Protein AF-A0AAU4ZK84-F1 (afdb_monomer_lite)

pLDDT: mean 88.22, std 8.51, range [48.72, 95.19]

Foldseek 3Di:
DDPVVVLCVLLLQWDDDDVPDIDGLLCPDDDPDPVVSVVSVVPDDLQSDCPNPCSVVSSVVSVVVVVVVVVVVVVVVVVVVVVVVVVVVVVVVVVVVPD

Structure (mmCIF, N/CA/C/O backbone):
data_AF-A0AAU4ZK84-F1
#
_entry.id   AF-A0AAU4ZK84-F1
#
loop_
_atom_site.group_PDB
_atom_site.id
_atom_site.type_symbol
_atom_site.label_atom_id
_atom_site.label_alt_id
_atom_site.label_comp_id
_atom_site.label_asym_id
_atom_site.label_entity_id
_atom_site.label_seq_id
_atom_site.pdbx_PDB_ins_code
_atom_site.Cartn_x
_atom_site.Cartn_y
_atom_site.Cartn_z
_atom_site.occupancy
_atom_site.B_iso_or_equiv
_atom_site.auth_seq_id
_atom_site.auth_comp_id
_atom_site.auth_asym_id
_atom_site.auth_atom_id
_atom_site.pdbx_PDB_model_num
ATOM 1 N N . MET A 1 1 ? -4.608 -6.663 -8.542 1.00 61.84 1 MET A N 1
ATOM 2 C CA . MET A 1 1 ? -4.863 -5.594 -7.552 1.00 61.84 1 MET A CA 1
ATOM 3 C C . MET A 1 1 ? -4.608 -4.280 -8.257 1.00 61.84 1 MET A C 1
ATOM 5 O O . MET A 1 1 ? -3.491 -4.082 -8.717 1.00 61.84 1 MET A O 1
ATOM 9 N N . ASN A 1 2 ? -5.643 -3.461 -8.441 1.00 80.69 2 ASN A N 1
ATOM 10 C CA . ASN A 1 2 ? -5.545 -2.226 -9.224 1.00 80.69 2 ASN A CA 1
ATOM 11 C C . ASN A 1 2 ? -4.918 -1.094 -8.396 1.00 80.69 2 ASN A C 1
ATOM 13 O O . ASN A 1 2 ? -4.916 -1.152 -7.166 1.00 80.69 2 ASN A O 1
ATOM 17 N N . ALA A 1 3 ? -4.403 -0.062 -9.072 1.00 81.62 3 ALA A N 1
ATOM 18 C CA . ALA A 1 3 ? -3.689 1.053 -8.443 1.00 81.62 3 ALA A CA 1
ATOM 19 C C . ALA A 1 3 ? -4.501 1.745 -7.330 1.00 81.62 3 ALA A C 1
ATOM 21 O O . ALA A 1 3 ? -3.960 2.030 -6.266 1.00 81.62 3 ALA A O 1
ATOM 22 N N . ALA A 1 4 ? -5.811 1.923 -7.528 1.00 84.81 4 ALA A N 1
ATOM 23 C CA . ALA A 1 4 ? -6.697 2.499 -6.515 1.00 84.81 4 ALA A CA 1
ATOM 24 C C . ALA A 1 4 ? -6.746 1.663 -5.223 1.00 84.81 4 ALA A C 1
ATOM 26 O O . ALA A 1 4 ? -6.591 2.201 -4.131 1.00 84.81 4 ALA A O 1
ATOM 27 N N . LEU A 1 5 ? -6.872 0.335 -5.333 1.00 87.62 5 LEU A N 1
ATOM 28 C CA . LEU A 1 5 ? -6.915 -0.556 -4.168 1.00 87.62 5 LEU A CA 1
ATOM 29 C C . LEU A 1 5 ? -5.577 -0.580 -3.419 1.00 87.62 5 LEU A C 1
ATOM 31 O O . LEU A 1 5 ? -5.545 -0.717 -2.200 1.00 87.62 5 LEU A O 1
ATOM 35 N N . ARG A 1 6 ? -4.468 -0.403 -4.144 1.00 89.69 6 ARG A N 1
ATOM 36 C CA . ARG A 1 6 ? -3.143 -0.263 -3.538 1.00 89.69 6 ARG A CA 1
ATOM 37 C C . ARG A 1 6 ? -3.024 1.020 -2.717 1.00 89.69 6 ARG A C 1
ATOM 39 O O . ARG A 1 6 ? -2.450 0.972 -1.637 1.00 89.69 6 ARG A O 1
ATOM 46 N N . ASN A 1 7 ? -3.599 2.131 -3.174 1.00 89.69 7 ASN A N 1
ATOM 47 C CA . ASN A 1 7 ? -3.610 3.375 -2.397 1.00 89.69 7 ASN A CA 1
ATOM 48 C C . ASN A 1 7 ? -4.400 3.218 -1.090 1.00 89.69 7 ASN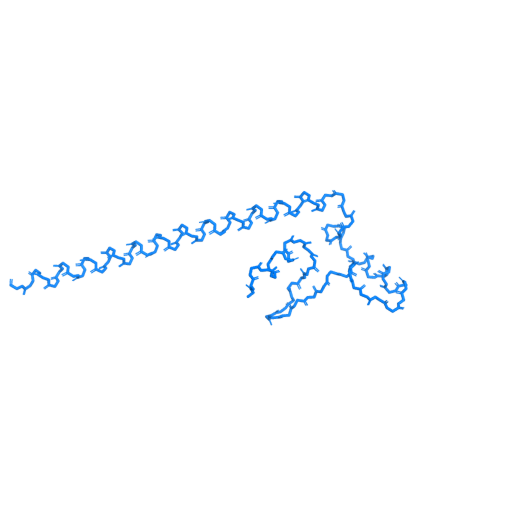 A C 1
ATOM 50 O O . ASN A 1 7 ? -3.932 3.652 -0.040 1.00 89.69 7 ASN A O 1
ATOM 54 N N . LEU A 1 8 ? -5.547 2.530 -1.132 1.00 91.25 8 LEU A N 1
ATOM 55 C CA . LEU A 1 8 ? -6.336 2.226 0.068 1.00 91.25 8 LEU A CA 1
ATOM 56 C C . LEU A 1 8 ? -5.576 1.321 1.053 1.00 91.25 8 LEU A C 1
ATOM 58 O O . LEU A 1 8 ? -5.684 1.498 2.266 1.00 91.25 8 LEU A O 1
ATOM 62 N N . GLU A 1 9 ? -4.790 0.370 0.544 1.00 91.50 9 GLU A N 1
ATOM 63 C CA . GLU A 1 9 ? -3.932 -0.492 1.365 1.00 91.50 9 GLU A CA 1
ATOM 64 C C . GLU A 1 9 ? -2.784 0.295 2.017 1.00 91.50 9 GLU A C 1
ATOM 66 O O . GLU A 1 9 ? -2.527 0.134 3.208 1.00 91.50 9 GLU A O 1
ATOM 71 N N . LEU A 1 10 ? -2.122 1.189 1.271 1.00 92.06 10 LEU A N 1
ATOM 72 C CA . LEU A 1 10 ? -1.066 2.060 1.807 1.00 92.06 10 LEU A CA 1
ATOM 73 C C . LEU A 1 10 ? -1.598 2.992 2.901 1.00 92.06 10 LEU A C 1
ATOM 75 O O . LEU A 1 10 ? -0.914 3.231 3.895 1.00 92.06 10 LEU A O 1
ATOM 79 N N . ALA A 1 11 ? -2.836 3.463 2.748 1.00 92.69 11 ALA A N 1
ATOM 80 C CA . ALA A 1 11 ? -3.558 4.228 3.758 1.00 92.69 11 ALA A CA 1
ATOM 81 C C . ALA A 1 11 ? -4.087 3.365 4.922 1.00 92.69 11 ALA A C 1
ATOM 83 O O . ALA A 1 11 ? -4.765 3.875 5.801 1.00 92.69 11 ALA A O 1
ATOM 84 N N . LYS A 1 12 ? -3.808 2.054 4.966 1.00 91.81 12 LYS A N 1
ATOM 85 C CA . LYS A 1 12 ? -4.317 1.124 5.994 1.00 91.81 12 LYS A CA 1
ATOM 86 C C . LYS A 1 12 ? -5.849 1.108 6.116 1.00 91.81 12 LYS A C 1
ATOM 88 O O . LYS A 1 12 ? -6.369 0.645 7.129 1.00 91.81 12 LYS A O 1
ATOM 93 N N . LEU A 1 13 ? -6.576 1.584 5.104 1.00 92.00 13 LEU A N 1
ATOM 94 C CA . LEU A 1 13 ? -8.044 1.603 5.083 1.00 92.00 13 LEU A CA 1
ATOM 95 C C . LEU A 1 13 ? -8.605 0.228 4.738 1.00 92.00 13 LEU A C 1
ATOM 97 O O . LEU A 1 13 ? -9.700 -0.131 5.162 1.00 92.00 13 LEU A O 1
ATOM 101 N N . VAL A 1 14 ? -7.834 -0.550 3.982 1.00 91.19 14 VAL A N 1
ATOM 102 C CA . VAL A 1 14 ? -8.126 -1.946 3.680 1.00 91.19 14 VAL A CA 1
ATOM 103 C C . VAL A 1 14 ? -6.885 -2.796 3.903 1.00 91.19 14 VAL A C 1
ATOM 105 O O . VAL A 1 14 ? -5.756 -2.345 3.716 1.00 91.19 14 VAL A O 1
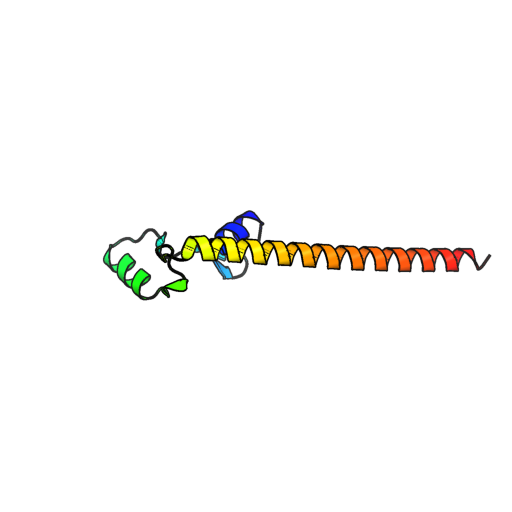ATOM 108 N N . LYS A 1 15 ? -7.091 -4.060 4.256 1.00 88.69 15 LYS A N 1
ATOM 109 C CA . LYS A 1 15 ? -6.054 -5.084 4.326 1.00 88.69 15 LYS A CA 1
ATOM 110 C C . LYS A 1 15 ? -6.368 -6.167 3.307 1.00 88.69 15 LYS A C 1
ATOM 112 O O . LYS A 1 15 ? -7.475 -6.704 3.279 1.00 88.69 15 LYS A O 1
ATOM 117 N N . LYS A 1 16 ? -5.397 -6.520 2.470 1.00 87.25 16 LYS A N 1
ATOM 118 C CA . LYS A 1 16 ? -5.531 -7.682 1.591 1.00 87.25 16 LYS A CA 1
ATOM 119 C C . LYS A 1 16 ? -5.486 -8.960 2.436 1.00 87.25 16 LYS A C 1
ATOM 121 O O . LYS A 1 16 ? -4.521 -9.176 3.164 1.00 87.25 16 LYS A O 1
ATOM 126 N N . VAL A 1 17 ? -6.517 -9.798 2.330 1.00 86.94 17 VAL A N 1
ATOM 127 C CA . VAL A 1 17 ? -6.599 -11.079 3.057 1.00 86.94 17 VAL A CA 1
ATOM 128 C C . VAL A 1 17 ? -6.209 -12.232 2.137 1.00 86.94 17 VAL A C 1
ATOM 130 O O . VAL A 1 17 ? -5.312 -13.006 2.446 1.00 86.94 17 VAL A O 1
ATOM 133 N N . ARG A 1 18 ? -6.848 -12.318 0.966 1.00 85.44 18 ARG A N 1
ATOM 134 C CA . ARG A 1 18 ? -6.585 -13.345 -0.056 1.00 85.44 18 ARG A CA 1
ATOM 135 C C . ARG A 1 18 ? -6.796 -12.775 -1.455 1.00 85.44 18 ARG A C 1
ATOM 137 O O . ARG A 1 18 ? -7.218 -11.630 -1.603 1.00 85.44 18 ARG A O 1
ATOM 144 N N . ASN A 1 19 ? -6.471 -13.542 -2.494 1.00 79.69 19 ASN A N 1
ATOM 145 C CA . ASN A 1 19 ? -6.609 -13.103 -3.886 1.00 79.69 19 ASN A CA 1
ATOM 146 C C . ASN A 1 19 ? -8.014 -12.547 -4.170 1.00 79.69 19 ASN A C 1
ATOM 148 O O . ASN A 1 19 ? -8.997 -13.273 -4.112 1.00 79.69 19 ASN A O 1
ATOM 152 N N . GLY A 1 20 ? -8.084 -11.239 -4.440 1.00 78.38 20 GLY A N 1
ATOM 153 C CA . GLY A 1 20 ? -9.328 -10.519 -4.729 1.00 78.38 20 GLY A CA 1
ATOM 154 C C . GLY A 1 20 ? -10.147 -10.081 -3.511 1.00 78.38 20 GLY A C 1
ATOM 155 O O . GLY A 1 20 ? -11.068 -9.295 -3.683 1.00 78.38 20 GLY A O 1
ATOM 156 N N . VAL A 1 21 ? -9.806 -10.517 -2.293 1.00 86.19 21 VAL A N 1
ATOM 157 C CA . VAL A 1 21 ? -10.558 -10.174 -1.077 1.00 86.19 21 VAL A CA 1
ATOM 158 C C . VAL A 1 21 ? -9.757 -9.225 -0.197 1.00 86.19 21 VAL A C 1
ATOM 160 O O . VAL A 1 21 ? -8.674 -9.557 0.303 1.00 86.19 21 VAL A O 1
ATOM 163 N N . CYS A 1 22 ? -10.337 -8.051 0.014 1.00 88.19 22 CYS A N 1
ATOM 164 C CA . CYS A 1 22 ? -9.862 -7.044 0.945 1.00 88.19 22 CYS A CA 1
ATOM 165 C C . CYS A 1 22 ? -10.853 -6.912 2.099 1.00 88.19 22 CYS A C 1
ATOM 167 O O . CYS A 1 22 ? -12.061 -6.920 1.888 1.00 88.19 22 CYS A O 1
ATOM 169 N N . GLN A 1 23 ? -10.322 -6.778 3.307 1.00 90.00 23 GLN A N 1
ATOM 170 C CA . GLN A 1 23 ? -11.087 -6.482 4.509 1.00 90.00 23 GLN A CA 1
ATOM 171 C C . GLN A 1 23 ? -10.913 -5.002 4.845 1.00 90.00 23 GLN A C 1
ATOM 173 O O . GLN A 1 23 ? -9.803 -4.479 4.745 1.00 90.00 23 GLN A O 1
ATOM 178 N N . ILE A 1 24 ? -11.994 -4.330 5.226 1.00 91.56 24 ILE A N 1
ATOM 179 C CA . ILE A 1 24 ? -11.958 -2.931 5.669 1.00 91.56 24 ILE A CA 1
ATOM 180 C C . ILE A 1 24 ? -11.249 -2.855 7.029 1.00 91.56 24 ILE A C 1
ATOM 182 O O . ILE A 1 24 ? -11.298 -3.802 7.817 1.00 91.56 24 ILE A O 1
ATOM 186 N N . ASN A 1 25 ? -10.561 -1.745 7.298 1.00 90.75 25 ASN A N 1
ATOM 187 C CA . ASN A 1 25 ? -10.000 -1.474 8.615 1.00 90.75 25 ASN A CA 1
ATOM 188 C C . ASN A 1 25 ? -11.118 -1.559 9.666 1.00 90.75 25 ASN A C 1
ATOM 190 O O . ASN A 1 25 ? -12.141 -0.895 9.496 1.00 90.75 25 ASN A O 1
ATOM 194 N N . PRO A 1 26 ? -10.943 -2.316 10.760 1.00 90.56 26 PRO A N 1
ATOM 195 C CA . PRO A 1 26 ? -12.013 -2.456 11.731 1.00 90.56 26 PRO A CA 1
ATOM 196 C C . PRO A 1 26 ? -12.432 -1.129 12.386 1.00 90.56 26 PRO A C 1
ATOM 198 O O . PRO A 1 26 ? -13.567 -1.014 12.818 1.00 90.56 26 PRO A O 1
ATOM 201 N N . MET A 1 27 ? -11.591 -0.090 12.400 1.00 91.44 27 MET A N 1
ATOM 202 C CA . MET A 1 27 ? -11.990 1.247 12.873 1.00 91.44 27 MET A CA 1
ATOM 203 C C . MET A 1 27 ? -12.997 1.966 11.957 1.00 91.44 27 MET A C 1
ATOM 205 O O . MET A 1 27 ? -13.534 2.997 12.341 1.00 91.44 27 MET A O 1
ATOM 209 N N . LEU A 1 28 ? -13.225 1.454 10.745 1.00 90.25 28 LEU A N 1
ATOM 210 C CA . LEU A 1 28 ? -14.173 1.987 9.758 1.00 90.25 28 LEU A CA 1
ATOM 211 C C . LEU A 1 28 ? -15.368 1.050 9.535 1.00 90.25 28 LEU A C 1
ATOM 213 O O . LEU A 1 28 ? -16.223 1.335 8.697 1.00 90.25 28 LEU A O 1
ATOM 217 N N . ALA A 1 29 ? -15.395 -0.101 10.207 1.00 89.62 29 ALA A N 1
ATOM 218 C CA . ALA A 1 29 ? -16.464 -1.072 10.045 1.00 89.62 29 ALA A CA 1
ATOM 219 C C . ALA A 1 29 ? -17.750 -0.577 10.724 1.00 89.62 29 ALA A C 1
ATOM 221 O O . ALA A 1 29 ? -17.709 0.057 11.776 1.00 89.62 29 ALA A O 1
ATOM 222 N N . GLY A 1 30 ? -18.897 -0.889 10.119 1.00 89.31 30 GLY A N 1
ATOM 223 C CA . GLY A 1 30 ? -20.192 -0.708 10.767 1.00 89.31 30 GLY A CA 1
ATOM 224 C C . GLY A 1 30 ? -20.423 -1.845 11.755 1.00 89.31 30 GLY A C 1
ATOM 225 O O . GLY A 1 30 ? -20.600 -2.986 11.329 1.00 89.31 30 GLY A O 1
ATOM 226 N N . TYR A 1 31 ? -20.398 -1.541 13.049 1.00 91.88 31 TYR A N 1
ATOM 227 C CA . TYR A 1 31 ? -20.747 -2.491 14.106 1.00 91.88 31 TYR A CA 1
ATOM 228 C C . TYR A 1 31 ? -22.209 -2.337 14.501 1.00 91.88 31 TYR A C 1
ATOM 230 O O . TYR A 1 31 ? -22.765 -1.240 14.447 1.00 91.88 31 TYR A O 1
ATOM 238 N N . THR A 1 32 ? -22.817 -3.442 14.924 1.00 92.06 32 THR A N 1
ATOM 239 C CA . THR A 1 32 ? -24.197 -3.462 15.420 1.00 92.06 32 THR A CA 1
ATOM 240 C C . THR A 1 32 ? -24.297 -2.859 16.819 1.00 92.06 32 THR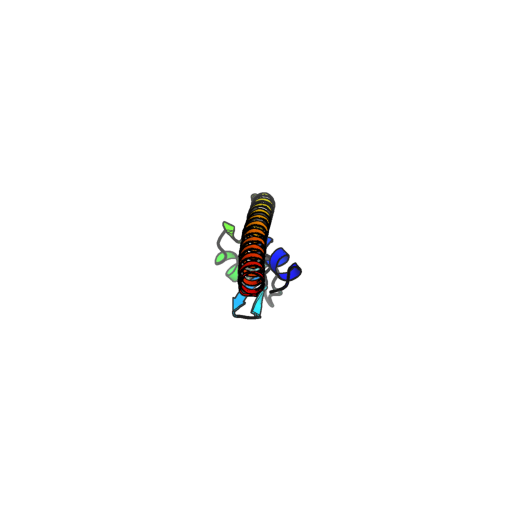 A C 1
ATOM 242 O O . THR A 1 32 ? -25.320 -2.269 17.157 1.00 92.06 32 THR A O 1
ATOM 245 N N . THR A 1 33 ? -23.237 -2.988 17.625 1.00 93.81 33 THR A N 1
ATOM 246 C CA . THR A 1 33 ? -23.175 -2.481 18.998 1.00 93.81 33 THR A CA 1
ATOM 247 C C . THR A 1 33 ? -21.872 -1.712 19.257 1.00 93.81 33 THR A C 1
ATOM 249 O O . THR A 1 33 ? -20.846 -1.983 18.619 1.00 93.81 33 THR A O 1
ATOM 252 N N . PRO A 1 34 ? -21.878 -0.743 20.190 1.00 91.06 34 PRO A N 1
ATOM 253 C CA . PRO A 1 34 ? -20.658 -0.069 20.635 1.00 91.06 34 PRO A CA 1
ATOM 254 C C . PRO A 1 34 ? -19.627 -1.023 21.257 1.00 91.06 34 PRO A C 1
ATOM 256 O O . PRO A 1 34 ? -18.426 -0.848 21.057 1.00 91.06 34 PRO A O 1
ATOM 259 N N . GLU A 1 35 ? -20.076 -2.056 21.971 1.00 93.75 35 GLU A N 1
ATOM 260 C CA . GLU A 1 35 ? -19.209 -3.020 22.655 1.00 93.75 35 GLU A CA 1
ATOM 261 C C . GLU A 1 35 ? -18.370 -3.829 21.659 1.00 93.75 35 GLU A C 1
ATOM 263 O O . GLU A 1 35 ? -17.174 -4.043 21.882 1.00 93.75 35 GLU A O 1
ATOM 268 N N . ASP A 1 36 ? -18.965 -4.218 20.526 1.00 91.75 36 ASP A N 1
ATOM 269 C CA . ASP A 1 36 ? -18.261 -4.917 19.448 1.00 91.75 36 ASP A CA 1
ATOM 270 C C . ASP A 1 36 ? -17.195 -4.018 18.809 1.00 91.75 36 ASP A C 1
ATOM 272 O O . ASP A 1 36 ? -16.083 -4.471 18.499 1.00 91.75 36 ASP A O 1
ATOM 276 N N . ALA A 1 37 ? -17.501 -2.726 18.655 1.00 89.62 37 ALA A N 1
ATOM 277 C CA . ALA A 1 37 ? -16.549 -1.744 18.151 1.00 89.62 37 ALA A CA 1
ATOM 278 C C . ALA A 1 37 ? -15.351 -1.601 19.104 1.00 89.62 37 ALA A C 1
ATOM 280 O O . ALA A 1 37 ? -14.197 -1.675 18.673 1.00 89.62 37 ALA A O 1
ATOM 281 N N . GLU A 1 38 ? -15.602 -1.466 20.408 1.00 91.44 38 GLU A N 1
ATOM 282 C CA . GLU A 1 38 ? -14.547 -1.366 21.417 1.00 91.44 38 GLU A CA 1
ATOM 283 C C . GLU A 1 38 ? -13.689 -2.627 21.509 1.00 91.44 38 GLU A C 1
ATOM 285 O O . GLU A 1 38 ? -12.457 -2.537 21.527 1.00 91.44 38 GLU A O 1
ATOM 290 N N . ALA A 1 39 ? -14.321 -3.803 21.571 1.00 92.12 39 ALA A N 1
ATOM 291 C CA . ALA A 1 39 ? -13.626 -5.084 21.620 1.00 92.12 39 ALA A CA 1
ATOM 292 C C . ALA A 1 39 ? -12.696 -5.238 20.413 1.00 92.12 39 ALA A C 1
ATOM 294 O O . ALA A 1 39 ? -11.536 -5.639 20.552 1.00 92.12 39 ALA A O 1
ATOM 295 N N . THR A 1 40 ? -13.168 -4.821 19.238 1.00 89.94 40 THR A N 1
ATOM 296 C CA . THR A 1 40 ? -12.373 -4.882 18.017 1.00 89.94 40 THR A CA 1
ATOM 297 C C . THR A 1 40 ? -11.228 -3.869 18.023 1.00 89.94 40 THR A C 1
ATOM 299 O O . THR A 1 40 ? -10.097 -4.219 17.692 1.00 89.94 40 THR A O 1
ATOM 302 N N . ILE A 1 41 ? -11.449 -2.627 18.461 1.00 89.25 41 ILE A N 1
ATOM 303 C CA . ILE A 1 41 ? -10.376 -1.623 18.562 1.00 89.25 41 ILE A CA 1
ATOM 304 C C . ILE A 1 41 ? -9.291 -2.068 19.555 1.00 89.25 41 ILE A C 1
ATOM 306 O O . ILE A 1 41 ? -8.098 -1.873 19.291 1.00 89.25 41 ILE A O 1
ATOM 310 N N . LYS A 1 42 ? -9.671 -2.711 20.668 1.00 89.69 42 LYS A N 1
ATOM 311 C CA . LYS A 1 42 ? -8.734 -3.219 21.686 1.00 89.69 42 LYS A CA 1
ATOM 312 C C . LYS A 1 42 ? -7.743 -4.236 21.118 1.00 89.69 42 LYS A C 1
ATOM 314 O O . LYS A 1 42 ? -6.573 -4.182 21.489 1.00 89.69 42 LYS A O 1
ATOM 319 N N . VAL A 1 43 ? -8.164 -5.094 20.186 1.00 91.50 43 VAL A N 1
ATOM 320 C CA . VAL A 1 43 ? -7.278 -6.101 19.570 1.00 91.50 43 VAL A CA 1
ATOM 321 C C . VAL A 1 43 ? -6.434 -5.561 18.409 1.00 91.50 43 VAL A C 1
ATOM 323 O O . VAL A 1 43 ? -5.456 -6.197 18.014 1.00 91.50 43 VAL A O 1
ATOM 326 N N . ILE A 1 44 ? -6.760 -4.386 17.857 1.00 88.94 44 ILE A N 1
ATOM 327 C CA . ILE A 1 44 ? -5.962 -3.765 16.790 1.00 88.94 44 ILE A CA 1
ATOM 328 C C . ILE A 1 44 ? -4.656 -3.208 17.377 1.00 88.94 44 ILE A C 1
ATOM 330 O O . ILE A 1 44 ? -4.708 -2.348 18.266 1.00 88.94 44 ILE A O 1
ATOM 334 N N . PRO A 1 45 ? -3.481 -3.590 16.833 1.00 88.38 45 PRO A N 1
ATOM 335 C CA . PRO A 1 45 ? -2.206 -3.006 17.234 1.00 88.38 45 PRO A CA 1
ATOM 336 C C . PRO A 1 45 ? -2.203 -1.489 17.044 1.00 88.38 45 PRO A C 1
ATOM 338 O O . PRO A 1 45 ? -2.606 -1.003 15.989 1.00 88.38 45 PRO A O 1
ATOM 341 N N . THR A 1 46 ? -1.658 -0.730 17.994 1.00 86.75 46 THR A N 1
ATOM 342 C CA . THR A 1 46 ? -1.634 0.747 17.948 1.00 86.75 46 THR A CA 1
ATOM 343 C C . THR A 1 46 ? -1.020 1.303 16.660 1.00 86.75 46 THR A C 1
ATOM 345 O O . THR A 1 46 ? -1.439 2.342 16.159 1.00 86.75 46 THR A O 1
AT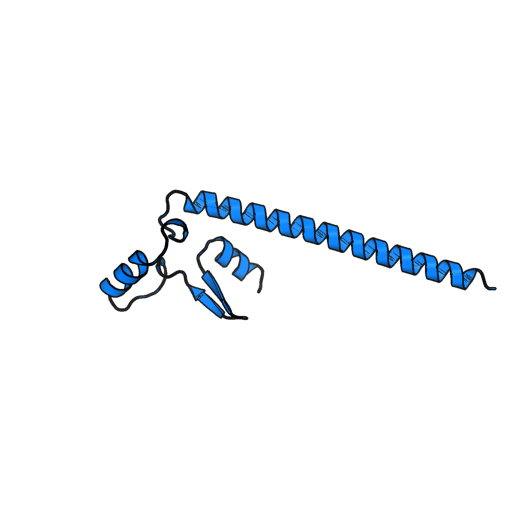OM 348 N N . ALA A 1 47 ? -0.046 0.605 16.072 1.00 83.88 47 ALA A N 1
ATOM 349 C CA . ALA A 1 47 ? 0.568 0.994 14.801 1.00 83.88 47 ALA A CA 1
ATOM 350 C C . ALA A 1 47 ? -0.362 0.824 13.582 1.00 83.88 47 ALA A C 1
ATOM 352 O O . ALA A 1 47 ? -0.131 1.436 12.538 1.00 83.88 47 ALA A O 1
ATOM 353 N N . ALA A 1 48 ? -1.388 -0.020 13.685 1.00 82.31 48 ALA A N 1
ATOM 354 C CA . ALA A 1 48 ? -2.393 -0.264 12.654 1.00 82.31 48 ALA A CA 1
ATOM 355 C C . ALA A 1 48 ? -3.652 0.604 12.823 1.00 82.31 48 ALA A C 1
ATOM 357 O O . ALA A 1 48 ? -4.497 0.621 11.927 1.00 82.31 48 ALA A O 1
ATOM 358 N N . ARG A 1 49 ? -3.765 1.333 13.940 1.00 89.62 49 ARG A N 1
ATOM 359 C CA . ARG A 1 49 ? -4.882 2.240 14.190 1.00 89.62 49 ARG A CA 1
ATOM 360 C C . ARG A 1 49 ? -4.752 3.538 13.391 1.00 89.62 49 ARG A C 1
ATOM 362 O O . ARG A 1 49 ? -3.645 4.020 13.134 1.00 89.62 49 ARG A O 1
ATOM 369 N N . LEU A 1 50 ? -5.898 4.082 12.996 1.00 91.44 50 LEU A N 1
ATOM 370 C CA . LEU A 1 50 ? -6.020 5.316 12.213 1.00 91.44 50 LEU A CA 1
ATOM 371 C C . LEU A 1 50 ? -5.915 6.575 13.086 1.00 91.44 50 LEU A C 1
ATOM 373 O O . LEU A 1 50 ? -5.541 7.631 12.590 1.00 91.44 50 LEU A O 1
ATOM 377 N N . ASP A 1 51 ? -6.192 6.450 14.385 1.00 91.19 51 ASP A N 1
ATOM 378 C CA . ASP A 1 51 ? -6.063 7.510 15.396 1.00 91.19 51 ASP A CA 1
ATOM 379 C C . ASP A 1 51 ? -4.617 7.708 15.890 1.00 91.19 51 ASP A C 1
ATOM 381 O O . ASP A 1 51 ? -4.335 8.576 16.720 1.00 91.19 51 ASP A O 1
ATOM 385 N N . ASN A 1 52 ? -3.671 6.913 15.387 1.00 91.31 52 ASN A N 1
ATOM 386 C CA . ASN A 1 52 ? -2.272 7.043 15.754 1.00 91.31 52 ASN A CA 1
ATOM 387 C C . ASN A 1 52 ? -1.739 8.411 15.302 1.00 91.31 52 ASN A C 1
ATOM 389 O O . ASN A 1 52 ? -1.825 8.763 14.127 1.00 91.31 52 ASN A O 1
ATOM 393 N N . LYS A 1 53 ? -1.093 9.151 16.208 1.00 92.81 53 LYS A N 1
ATOM 394 C CA . LYS A 1 53 ? -0.488 10.468 15.925 1.00 92.81 53 LYS A CA 1
ATOM 395 C C . LYS A 1 53 ? 0.463 10.455 14.720 1.00 92.81 53 LYS A C 1
ATOM 397 O O . LYS A 1 53 ? 0.572 11.440 14.000 1.00 92.81 53 LYS A O 1
ATOM 402 N N . ASN A 1 54 ? 1.120 9.322 14.472 1.00 92.50 54 ASN A N 1
ATOM 403 C CA . ASN A 1 54 ? 2.066 9.140 13.373 1.00 92.50 54 ASN A CA 1
ATOM 404 C C . ASN A 1 54 ? 1.421 8.561 12.107 1.00 92.50 54 ASN A C 1
ATOM 406 O O . ASN A 1 54 ? 2.141 8.207 11.171 1.00 92.50 54 ASN A O 1
ATOM 410 N N . TYR A 1 55 ? 0.096 8.410 12.062 1.00 92.00 55 TYR A N 1
ATOM 411 C CA . TYR A 1 55 ? -0.616 7.775 10.954 1.00 92.00 55 TYR A CA 1
ATOM 412 C C . TYR A 1 55 ? -0.329 8.472 9.620 1.00 92.00 55 TYR A C 1
ATOM 414 O O . TYR A 1 55 ? 0.138 7.822 8.685 1.00 92.00 55 TYR A O 1
ATOM 422 N N . VAL A 1 56 ? -0.510 9.795 9.560 1.00 92.62 56 VAL A N 1
ATOM 423 C CA . VAL A 1 56 ? -0.301 10.592 8.338 1.00 92.62 56 VAL A CA 1
ATOM 424 C C . VAL A 1 56 ? 1.151 10.500 7.861 1.00 92.62 56 VAL A C 1
ATOM 426 O O . VAL A 1 56 ? 1.411 10.205 6.696 1.00 92.62 56 VAL A O 1
ATOM 429 N N . ALA A 1 57 ? 2.112 10.658 8.774 1.00 93.31 57 ALA A N 1
ATOM 430 C CA . ALA A 1 57 ? 3.532 10.523 8.451 1.00 93.31 57 ALA A CA 1
ATOM 431 C C . ALA A 1 57 ? 3.876 9.110 7.941 1.00 93.31 57 ALA A C 1
ATOM 433 O O . ALA A 1 57 ? 4.590 8.949 6.950 1.00 93.31 57 ALA A O 1
ATOM 434 N N . SER A 1 58 ? 3.324 8.076 8.580 1.00 90.94 58 SER A N 1
ATOM 435 C CA . SER A 1 58 ? 3.509 6.679 8.172 1.00 90.94 58 SER A CA 1
ATOM 436 C C . SER A 1 58 ? 2.912 6.400 6.794 1.00 90.94 58 SER A C 1
ATOM 438 O O . SER A 1 58 ? 3.514 5.668 6.010 1.00 90.94 58 SER A O 1
ATOM 440 N N . TYR A 1 59 ? 1.756 6.992 6.487 1.00 92.62 59 TYR A N 1
ATOM 441 C CA . TYR 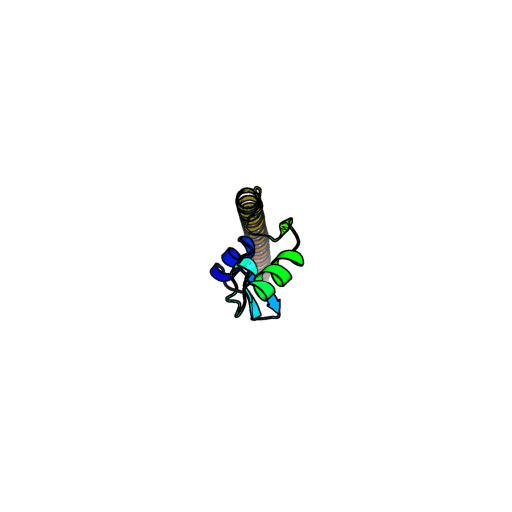A 1 59 ? 1.124 6.902 5.175 1.00 92.62 59 TYR A CA 1
ATOM 442 C C . TYR A 1 59 ? 2.019 7.500 4.088 1.00 92.62 59 TYR A C 1
ATOM 444 O O . TYR A 1 59 ? 2.341 6.813 3.119 1.00 92.62 59 TYR A O 1
ATOM 452 N N . HIS A 1 60 ? 2.504 8.732 4.270 1.00 94.38 60 HIS A N 1
ATOM 453 C CA . HIS A 1 60 ? 3.397 9.361 3.294 1.00 94.38 60 HIS A CA 1
ATOM 454 C C . HIS A 1 60 ? 4.689 8.568 3.091 1.00 94.38 60 HIS A C 1
ATOM 456 O O . HIS A 1 60 ? 5.120 8.378 1.953 1.00 94.38 60 HIS A O 1
ATOM 462 N N . LYS A 1 61 ? 5.262 8.023 4.169 1.00 94.44 61 LYS A N 1
ATOM 463 C CA . LYS A 1 61 ? 6.430 7.139 4.080 1.00 94.44 61 LYS A CA 1
ATOM 464 C C . LYS A 1 61 ? 6.137 5.876 3.263 1.00 94.44 61 LYS A C 1
ATOM 466 O O . LYS A 1 61 ? 6.959 5.475 2.443 1.00 94.44 61 LYS A O 1
ATOM 471 N N . ALA A 1 62 ? 4.972 5.259 3.459 1.00 92.88 62 ALA A N 1
ATOM 472 C CA . ALA A 1 62 ? 4.562 4.078 2.702 1.00 92.88 62 ALA A CA 1
ATOM 473 C C . ALA A 1 62 ? 4.330 4.394 1.214 1.00 92.88 62 ALA A C 1
ATOM 475 O O . ALA A 1 62 ? 4.722 3.607 0.351 1.00 92.88 62 ALA A O 1
ATOM 476 N N . VAL A 1 63 ? 3.739 5.554 0.906 1.00 93.81 63 VAL A N 1
ATOM 477 C CA . VAL A 1 63 ? 3.552 6.027 -0.474 1.00 93.81 63 VAL A CA 1
ATOM 478 C C . VAL A 1 63 ? 4.895 6.255 -1.163 1.00 93.81 63 VAL A C 1
ATOM 480 O O . VAL A 1 63 ? 5.080 5.758 -2.272 1.00 93.81 63 VAL A O 1
ATOM 483 N N . ALA A 1 64 ? 5.837 6.937 -0.507 1.00 94.56 64 ALA A N 1
ATOM 484 C CA . ALA A 1 64 ? 7.172 7.176 -1.052 1.00 94.56 64 ALA A CA 1
ATOM 485 C C . ALA A 1 64 ? 7.895 5.855 -1.358 1.00 94.56 64 ALA A C 1
ATOM 487 O O . ALA A 1 64 ? 8.287 5.612 -2.497 1.00 94.56 64 ALA A O 1
ATOM 488 N N . ALA A 1 65 ? 7.933 4.933 -0.390 1.00 94.50 65 ALA A N 1
ATOM 489 C CA . ALA A 1 65 ? 8.547 3.619 -0.582 1.00 94.50 65 ALA A CA 1
ATOM 490 C C . ALA A 1 65 ? 7.907 2.828 -1.739 1.00 94.50 65 ALA A C 1
ATOM 492 O O . ALA A 1 65 ? 8.586 2.116 -2.481 1.00 94.50 65 ALA A O 1
ATOM 493 N N . TYR A 1 66 ? 6.589 2.950 -1.919 1.00 93.50 66 TYR A N 1
ATOM 494 C CA . TYR A 1 66 ? 5.899 2.316 -3.037 1.00 93.50 66 TYR A CA 1
ATOM 495 C C . TYR A 1 66 ? 6.254 2.954 -4.389 1.00 93.50 66 TYR A C 1
ATOM 497 O O . TYR A 1 66 ? 6.440 2.238 -5.375 1.00 93.50 66 TYR A O 1
ATOM 505 N N . GLN A 1 67 ? 6.379 4.280 -4.452 1.00 92.94 67 GLN A N 1
ATOM 506 C CA . GLN A 1 67 ? 6.817 4.982 -5.659 1.00 92.94 67 GLN A CA 1
ATOM 507 C C . GLN A 1 67 ? 8.254 4.607 -6.040 1.00 92.94 67 GLN A C 1
ATOM 509 O O . GLN A 1 67 ? 8.508 4.320 -7.213 1.00 92.94 67 GLN A O 1
ATOM 514 N N . ASP A 1 68 ? 9.151 4.498 -5.059 1.00 95.19 68 ASP A N 1
ATOM 515 C CA . ASP A 1 68 ? 10.527 4.034 -5.262 1.00 95.19 68 ASP A CA 1
ATOM 516 C C . ASP A 1 68 ? 10.549 2.612 -5.831 1.00 95.19 68 ASP A C 1
ATOM 518 O O . ASP A 1 68 ? 11.219 2.331 -6.829 1.00 95.19 68 ASP A O 1
ATOM 522 N N . GLN A 1 69 ? 9.730 1.714 -5.274 1.00 93.06 69 GLN A N 1
ATOM 523 C CA . GLN A 1 69 ? 9.589 0.352 -5.785 1.00 93.06 69 GLN A CA 1
ATOM 524 C C . GLN A 1 69 ? 9.118 0.335 -7.250 1.00 93.06 69 GLN A C 1
ATOM 526 O O . GLN A 1 69 ? 9.616 -0.462 -8.054 1.00 93.06 69 GLN A O 1
ATOM 531 N N . LEU A 1 70 ? 8.170 1.201 -7.625 1.00 93.25 70 LEU A N 1
ATOM 532 C CA . LEU A 1 70 ? 7.711 1.319 -9.011 1.00 93.25 70 LEU A CA 1
ATOM 533 C C . LEU A 1 70 ? 8.805 1.861 -9.935 1.00 93.25 70 LEU A C 1
ATOM 535 O O . LEU A 1 70 ? 8.942 1.371 -11.059 1.00 93.25 70 LEU A O 1
ATOM 539 N N . ALA A 1 71 ? 9.589 2.840 -9.483 1.00 94.06 71 ALA A N 1
ATOM 540 C CA . ALA A 1 71 ? 10.714 3.374 -10.243 1.00 94.06 71 ALA A CA 1
ATOM 541 C C . ALA A 1 71 ? 11.763 2.286 -10.519 1.00 94.06 71 ALA A C 1
ATOM 543 O O . ALA A 1 71 ? 12.167 2.094 -11.668 1.00 94.06 71 ALA A O 1
ATOM 544 N N . GLU A 1 72 ? 12.119 1.496 -9.508 1.00 94.81 72 GLU A N 1
ATOM 545 C CA . GLU A 1 72 ? 13.044 0.370 -9.658 1.00 94.81 72 GLU A CA 1
ATOM 546 C C . GLU A 1 72 ? 12.511 -0.706 -10.610 1.00 94.81 72 GLU A C 1
ATOM 548 O O . GLU A 1 72 ? 13.235 -1.214 -11.470 1.00 94.81 72 GLU A O 1
ATOM 553 N N . GLN A 1 73 ? 11.216 -1.024 -10.542 1.00 93.25 73 GLN A N 1
ATOM 554 C CA . GLN A 1 73 ? 10.605 -1.946 -11.501 1.00 93.25 73 GLN A CA 1
ATOM 555 C C . GLN A 1 73 ? 10.651 -1.413 -12.937 1.00 93.25 73 GLN A C 1
ATOM 557 O O . GLN A 1 73 ? 10.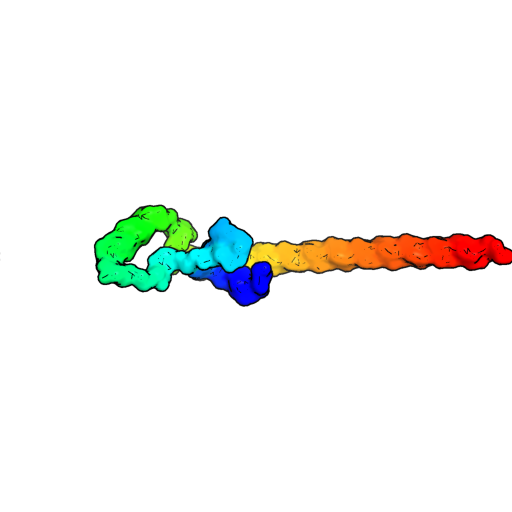894 -2.191 -13.863 1.00 93.25 73 GLN A O 1
ATOM 562 N N . ARG A 1 74 ? 10.442 -0.107 -13.143 1.00 93.94 74 ARG A N 1
ATOM 563 C CA . ARG A 1 74 ? 10.546 0.520 -14.470 1.00 93.94 74 ARG A CA 1
ATOM 564 C C . ARG A 1 74 ? 11.965 0.412 -15.021 1.00 93.94 74 ARG A C 1
ATOM 566 O O . ARG A 1 74 ? 12.119 -0.014 -16.164 1.00 93.94 74 ARG A O 1
ATOM 573 N N . LYS A 1 75 ? 12.987 0.692 -14.204 1.00 94.56 75 LYS A N 1
ATOM 574 C CA . LYS A 1 75 ? 14.402 0.537 -14.589 1.00 94.56 75 LYS A CA 1
ATOM 575 C C . LYS A 1 75 ? 14.719 -0.898 -15.013 1.00 94.56 75 LYS A C 1
ATOM 577 O O . LYS A 1 75 ? 15.256 -1.115 -16.096 1.00 94.56 75 LYS A O 1
ATOM 582 N N . LYS A 1 76 ? 14.307 -1.890 -14.214 1.00 93.81 76 LYS A N 1
ATOM 583 C CA . LYS A 1 76 ? 14.512 -3.317 -14.530 1.00 93.81 76 LYS A CA 1
ATOM 584 C C . LYS A 1 76 ? 13.845 -3.725 -15.845 1.00 93.81 76 LYS A C 1
ATOM 586 O O . LYS A 1 76 ? 14.450 -4.428 -16.651 1.00 93.81 76 LYS A O 1
ATOM 591 N N . ARG A 1 77 ? 12.611 -3.271 -16.088 1.00 93.62 77 ARG A N 1
ATOM 592 C CA . ARG A 1 77 ? 11.893 -3.548 -17.344 1.00 93.62 77 ARG A CA 1
ATOM 593 C C . ARG A 1 77 ? 12.573 -2.898 -18.548 1.00 93.62 77 ARG A C 1
ATOM 595 O O . ARG A 1 77 ? 12.685 -3.549 -19.582 1.00 93.62 77 ARG A O 1
ATOM 602 N N . ALA A 1 78 ? 13.050 -1.661 -18.410 1.00 94.00 78 ALA A N 1
ATOM 603 C CA . ALA A 1 78 ? 13.782 -0.968 -19.467 1.00 94.00 78 ALA A CA 1
ATOM 604 C C . ALA A 1 78 ? 15.093 -1.691 -19.818 1.00 94.00 78 ALA A C 1
ATOM 606 O O . ALA A 1 78 ? 15.362 -1.928 -20.993 1.00 94.00 78 ALA A O 1
ATOM 607 N N . ALA A 1 79 ? 15.856 -2.127 -18.810 1.00 94.12 79 ALA A N 1
ATOM 608 C CA . ALA A 1 79 ? 17.081 -2.900 -19.012 1.00 94.12 79 ALA A CA 1
ATOM 609 C C . ALA A 1 79 ? 16.814 -4.235 -19.729 1.00 94.12 79 ALA A C 1
ATOM 611 O O . ALA A 1 79 ? 17.506 -4.576 -20.687 1.00 94.12 79 ALA A O 1
ATOM 612 N N . LEU A 1 80 ? 15.766 -4.963 -19.325 1.00 94.44 80 LEU A N 1
ATOM 613 C CA . LEU A 1 80 ? 15.373 -6.211 -19.983 1.00 94.44 80 LEU A CA 1
ATOM 614 C C . LEU A 1 80 ? 14.951 -5.985 -21.443 1.00 94.44 80 LEU A C 1
ATOM 616 O O . LEU A 1 80 ? 15.305 -6.775 -22.317 1.00 94.44 80 LEU A O 1
ATOM 620 N N . ALA A 1 81 ? 14.201 -4.916 -21.717 1.00 93.56 81 ALA A N 1
ATOM 621 C CA . ALA A 1 81 ? 13.786 -4.564 -23.072 1.00 93.56 81 ALA A CA 1
ATOM 622 C C . ALA A 1 81 ? 14.990 -4.207 -23.960 1.00 93.56 81 ALA A C 1
ATOM 624 O O . ALA A 1 81 ? 15.078 -4.687 -25.090 1.00 93.56 81 ALA A O 1
ATOM 625 N N . ALA A 1 82 ? 15.945 -3.436 -23.432 1.00 93.06 82 ALA A N 1
ATOM 626 C CA . ALA A 1 82 ? 17.183 -3.102 -24.130 1.00 93.06 82 ALA A CA 1
ATOM 627 C C . ALA A 1 82 ? 18.026 -4.352 -24.434 1.00 93.06 82 ALA A C 1
ATOM 629 O O . ALA A 1 82 ? 18.470 -4.528 -25.567 1.00 93.06 82 ALA A O 1
ATOM 630 N N . ALA A 1 83 ? 18.175 -5.262 -23.465 1.00 92.62 83 ALA A N 1
ATOM 631 C CA . ALA A 1 83 ? 18.898 -6.520 -23.654 1.00 92.62 83 ALA A CA 1
ATOM 632 C C . ALA A 1 83 ? 18.250 -7.409 -24.729 1.00 92.62 83 ALA A C 1
ATOM 634 O O . ALA A 1 83 ? 18.942 -7.956 -25.586 1.00 92.62 83 ALA A O 1
ATOM 635 N N . ARG A 1 84 ? 16.912 -7.511 -24.731 1.00 92.19 84 ARG A N 1
ATOM 636 C CA . ARG A 1 84 ? 16.167 -8.245 -25.768 1.00 92.19 84 ARG A CA 1
ATOM 637 C C . ARG A 1 84 ? 16.368 -7.640 -27.155 1.00 92.19 84 ARG A C 1
ATOM 639 O O . ARG A 1 84 ? 16.563 -8.390 -28.106 1.00 92.19 84 ARG A O 1
ATOM 646 N N . LYS A 1 85 ? 16.352 -6.308 -27.267 1.00 91.75 85 LYS A N 1
ATOM 647 C CA . LYS A 1 85 ? 16.603 -5.612 -28.535 1.00 91.75 85 LYS A CA 1
ATOM 648 C C . LYS A 1 85 ? 18.018 -5.887 -29.049 1.00 91.75 85 LYS A C 1
ATOM 650 O O . LYS A 1 85 ? 18.168 -6.322 -30.182 1.00 91.75 85 LYS A O 1
ATOM 655 N N . ALA A 1 86 ? 19.031 -5.743 -28.194 1.00 90.44 86 ALA A N 1
ATOM 656 C CA . ALA A 1 86 ? 20.421 -6.014 -28.560 1.00 90.44 86 ALA A CA 1
ATOM 657 C C . ALA A 1 86 ? 20.644 -7.471 -29.012 1.00 90.44 86 ALA A C 1
ATOM 659 O O . ALA A 1 86 ? 21.364 -7.721 -29.978 1.00 90.44 86 ALA A O 1
ATOM 660 N N . ALA A 1 87 ? 19.999 -8.438 -28.350 1.00 90.00 87 ALA A N 1
ATOM 661 C CA . ALA A 1 87 ? 20.050 -9.841 -28.756 1.00 90.00 87 ALA A CA 1
ATOM 662 C C . ALA A 1 87 ? 19.400 -10.077 -30.134 1.00 90.00 87 ALA A C 1
ATOM 664 O O . ALA A 1 87 ? 19.962 -10.798 -30.960 1.00 90.00 87 ALA A O 1
ATOM 665 N N . ALA A 1 88 ? 18.251 -9.447 -30.399 1.00 89.56 88 ALA A N 1
ATOM 666 C CA . ALA A 1 88 ? 17.573 -9.531 -31.692 1.00 89.56 88 ALA A CA 1
ATOM 667 C C . ALA A 1 88 ? 18.398 -8.893 -32.825 1.00 89.56 88 ALA A C 1
ATOM 669 O O . ALA A 1 88 ? 18.531 -9.488 -33.896 1.00 89.56 88 ALA A O 1
ATOM 670 N N . ASP A 1 89 ? 19.007 -7.731 -32.574 1.00 88.38 89 ASP A N 1
ATOM 671 C CA . ASP A 1 89 ? 19.856 -7.033 -33.546 1.00 88.38 89 ASP A CA 1
ATOM 672 C C . ASP A 1 89 ? 21.099 -7.871 -33.908 1.00 88.38 89 ASP A C 1
ATOM 674 O O . ASP A 1 89 ? 21.440 -8.001 -35.085 1.00 88.38 89 ASP A O 1
ATOM 678 N N . LYS A 1 90 ? 21.725 -8.536 -32.923 1.00 84.31 90 LYS A N 1
ATOM 679 C CA . LYS A 1 90 ? 22.855 -9.455 -33.154 1.00 84.31 90 LYS A CA 1
ATOM 680 C C . LYS A 1 90 ? 22.462 -10.668 -34.006 1.00 84.31 90 LYS A C 1
ATOM 682 O O . LYS A 1 90 ? 23.204 -11.033 -34.914 1.00 84.31 90 LYS A O 1
ATOM 687 N N . HIS A 1 91 ? 21.301 -11.271 -33.740 1.00 77.94 91 HIS A N 1
ATOM 688 C CA . HIS A 1 91 ? 20.786 -12.402 -34.522 1.00 77.94 91 HIS A CA 1
ATOM 689 C C . HIS A 1 91 ? 20.463 -12.008 -35.972 1.00 77.94 91 HIS A C 1
ATOM 691 O O . HIS A 1 91 ? 20.722 -12.761 -36.910 1.00 77.94 91 HIS A O 1
ATOM 697 N N . ARG A 1 92 ? 19.928 -10.799 -36.184 1.00 77.50 92 ARG A N 1
ATOM 698 C CA . ARG A 1 92 ? 19.676 -10.273 -37.530 1.00 77.50 92 ARG A CA 1
ATOM 699 C C . ARG A 1 92 ? 20.979 -10.013 -38.289 1.00 77.50 92 ARG A C 1
ATOM 701 O O . ARG A 1 92 ? 21.078 -10.373 -39.457 1.00 77.50 92 ARG A O 1
ATOM 708 N N . GLY A 1 93 ? 21.984 -9.443 -37.624 1.00 75.88 93 GLY A N 1
ATOM 709 C CA . GLY A 1 93 ? 23.310 -9.228 -38.207 1.00 75.88 93 GLY A CA 1
ATOM 710 C C . GLY A 1 93 ? 24.011 -10.526 -38.619 1.00 75.88 93 GLY A C 1
ATOM 711 O O . GLY A 1 93 ? 24.601 -10.572 -39.694 1.00 75.88 93 GLY A O 1
ATOM 712 N N . SER A 1 94 ? 23.898 -11.600 -37.826 1.00 72.75 94 SER A N 1
ATOM 713 C CA . SER A 1 94 ? 24.498 -12.894 -38.186 1.00 72.75 94 SER A CA 1
ATOM 714 C C . SER A 1 94 ? 23.814 -13.567 -39.374 1.00 72.75 94 SER A C 1
ATOM 716 O O . SER A 1 94 ? 24.489 -14.218 -40.158 1.00 72.75 94 SER A O 1
ATOM 718 N N . LEU A 1 95 ? 22.497 -13.401 -39.543 1.00 70.38 95 LEU A N 1
ATOM 719 C CA . LEU A 1 95 ? 21.773 -13.946 -40.699 1.00 70.38 95 LEU A CA 1
ATOM 720 C C . LEU A 1 95 ? 22.138 -13.245 -42.015 1.00 70.38 95 LEU A C 1
ATOM 722 O O . LEU A 1 95 ? 22.170 -13.890 -43.056 1.00 70.38 95 LEU A O 1
ATOM 726 N N . HIS A 1 96 ? 22.436 -11.944 -41.978 1.00 62.34 96 HIS A N 1
ATOM 727 C CA . HIS A 1 96 ? 22.851 -11.190 -43.167 1.00 62.34 96 HIS A CA 1
ATOM 728 C C . HIS A 1 96 ? 24.326 -11.403 -43.556 1.00 62.34 96 HIS A C 1
ATOM 730 O O . HIS A 1 96 ? 24.718 -10.984 -44.638 1.00 62.34 96 HIS A O 1
ATOM 736 N N . ALA A 1 97 ? 25.135 -12.047 -42.707 1.00 59.75 97 ALA A N 1
ATOM 737 C CA . ALA A 1 97 ? 26.557 -12.311 -42.954 1.00 59.75 97 ALA A CA 1
ATOM 738 C C . ALA A 1 97 ? 26.842 -13.696 -43.582 1.00 59.75 97 ALA A C 1
ATOM 740 O O . ALA A 1 97 ? 28.002 -14.043 -43.777 1.00 59.75 97 ALA A O 1
ATOM 741 N N . VAL A 1 98 ? 25.804 -14.493 -43.870 1.00 58.50 98 VAL A N 1
ATOM 742 C CA . VAL A 1 98 ? 25.900 -15.858 -44.438 1.00 58.50 98 VAL A CA 1
ATOM 743 C C . VAL A 1 98 ? 25.453 -15.886 -45.918 1.00 58.50 98 VAL A C 1
ATOM 745 O O . VAL A 1 98 ? 25.009 -16.913 -46.418 1.00 58.50 98 VAL A O 1
ATOM 748 N N . GLY A 1 99 ? 25.541 -14.755 -46.628 1.00 48.72 99 GLY A N 1
ATOM 749 C CA . GLY A 1 99 ? 25.233 -14.632 -48.062 1.00 48.72 99 GLY A CA 1
ATOM 750 C C . GLY A 1 99 ? 26.466 -14.328 -48.892 1.00 48.72 99 GLY A C 1
ATOM 751 O O . GLY A 1 99 ? 27.233 -13.442 -48.456 1.00 48.72 99 GLY A O 1
#

Radius of gyration: 23.5 Å; chains: 1; bounding box: 51×26×71 Å

Secondary structure (DSSP, 8-state):
--HHHHHHHHTTSEEEEETTEEEEPGGGS--SSHHHHHHHHHHS-GGG-TT-TTHHHHHHHHHHHHHHHHHHHHHHHHHHHHHHHHHHHHHHHHHHT--

Sequence (99 aa):
MNAALRNLELAKLVKKVRNGVCQINPMLAGYTTPEDAEATIKVIPTAARLDNKNYVASYHKAVAAYQDQLAEQRKKRAALAAARKAAADKHRGSLHAVG